Protein AF-A0A183D057-F1 (afdb_monomer_lite)

Sequence (69 aa):
LGRYSDPLDPIADLFEMQKLSCLMKKNALLFLGIPVGIDMVTFNAHRIYGRVRLPMLLEGLIFQFPLLY

Organism: NCBI:txid637853

Secondary structure (DSSP, 8-state):
--TTS----TTHHHHHHHHHHHHSPTT--------BSS-EE-TTS-EEB-TTHHHHHTTT---------

Structure (mmCIF, N/CA/C/O backbone):
data_AF-A0A183D057-F1
#
_entry.id   AF-A0A183D057-F1
#
loop_
_atom_site.group_PDB
_atom_site.id
_atom_site.type_symbol
_atom_site.label_atom_id
_atom_site.label_alt_id
_atom_site.label_comp_id
_atom_site.label_asym_id
_atom_site.label_entity_id
_atom_site.label_seq_id
_atom_site.pdbx_PDB_ins_code
_atom_site.Cartn_x
_atom_site.Cartn_y
_atom_site.Cartn_z
_atom_site.occupancy
_atom_site.B_iso_or_equiv
_atom_site.auth_seq_id
_atom_site.auth_comp_id
_atom_site.auth_asym_id
_atom_site.auth_atom_id
_atom_site.pdbx_PDB_model_num
ATOM 1 N N . LEU A 1 1 ? 10.670 -0.013 2.101 1.00 78.25 1 LEU A N 1
ATOM 2 C CA . LEU A 1 1 ? 10.604 0.405 0.678 1.00 78.25 1 LEU A CA 1
ATOM 3 C C . LEU A 1 1 ? 11.841 1.155 0.155 1.00 78.25 1 LEU A C 1
ATOM 5 O O . LEU A 1 1 ? 11.994 1.187 -1.060 1.00 78.25 1 LEU A O 1
ATOM 9 N N . GLY A 1 2 ? 12.730 1.699 0.989 1.00 85.19 2 GLY A N 1
ATOM 10 C CA . GLY A 1 2 ? 14.058 2.201 0.598 1.00 85.19 2 GLY A CA 1
ATOM 11 C C . GLY A 1 2 ? 14.161 3.700 0.312 1.00 85.19 2 GLY A C 1
ATOM 12 O O . GLY A 1 2 ? 15.268 4.229 0.253 1.00 85.19 2 GLY A O 1
ATOM 13 N N . ARG A 1 3 ? 13.037 4.414 0.168 1.00 86.75 3 ARG A N 1
ATOM 14 C CA . ARG A 1 3 ? 13.030 5.850 -0.169 1.00 86.75 3 ARG A CA 1
ATOM 15 C C . ARG A 1 3 ? 13.672 6.723 0.912 1.00 86.75 3 ARG A C 1
ATOM 17 O O . ARG A 1 3 ? 14.269 7.745 0.589 1.00 86.75 3 ARG A O 1
ATOM 24 N N . TYR A 1 4 ? 13.530 6.340 2.175 1.00 89.88 4 TYR A N 1
ATOM 25 C CA . TYR A 1 4 ? 13.971 7.115 3.334 1.00 89.88 4 TYR A CA 1
ATOM 26 C C . TYR A 1 4 ? 14.985 6.332 4.174 1.00 89.88 4 TYR A C 1
ATOM 28 O O . TYR A 1 4 ? 14.978 6.420 5.400 1.00 89.88 4 TYR A O 1
ATOM 36 N N . SER A 1 5 ? 15.840 5.539 3.516 1.00 87.81 5 SER A N 1
ATOM 37 C CA . SER A 1 5 ? 16.792 4.622 4.168 1.00 87.81 5 SER A CA 1
ATOM 38 C C . SER A 1 5 ? 16.126 3.537 5.024 1.00 87.81 5 SER A C 1
ATOM 40 O O . SER A 1 5 ? 16.765 2.901 5.859 1.00 87.81 5 SER A O 1
ATOM 42 N N . ASP A 1 6 ? 14.834 3.312 4.810 1.00 87.56 6 ASP A N 1
ATOM 43 C CA . ASP A 1 6 ? 14.070 2.230 5.400 1.00 87.56 6 ASP A CA 1
ATOM 44 C C . ASP A 1 6 ? 14.440 0.883 4.749 1.00 87.56 6 ASP A C 1
ATOM 46 O O . ASP A 1 6 ? 14.740 0.843 3.551 1.00 87.56 6 ASP A O 1
ATOM 50 N N . PRO A 1 7 ? 14.404 -0.240 5.494 1.00 89.88 7 PRO A N 1
ATOM 51 C CA . PRO A 1 7 ? 14.698 -1.554 4.938 1.00 89.88 7 PRO A CA 1
ATOM 52 C C . PRO A 1 7 ? 13.920 -1.850 3.648 1.00 89.88 7 PRO A C 1
ATOM 54 O O . PRO A 1 7 ? 12.737 -1.508 3.483 1.00 89.88 7 PRO A O 1
ATOM 57 N N . LEU A 1 8 ? 14.603 -2.494 2.702 1.00 89.44 8 LEU A N 1
ATOM 58 C CA . LEU A 1 8 ? 13.984 -2.964 1.472 1.00 89.44 8 LEU A CA 1
ATOM 59 C C . LEU A 1 8 ? 13.186 -4.230 1.767 1.00 89.44 8 LEU A C 1
ATOM 61 O O . LEU A 1 8 ? 13.746 -5.294 2.005 1.00 89.44 8 LEU A O 1
ATOM 65 N N . ASP A 1 9 ? 11.867 -4.091 1.711 1.00 92.44 9 ASP A N 1
ATOM 66 C CA . ASP A 1 9 ? 10.918 -5.187 1.835 1.00 92.44 9 ASP A CA 1
ATOM 67 C C . ASP A 1 9 ? 9.911 -5.100 0.668 1.00 92.44 9 ASP A C 1
ATOM 69 O O . ASP A 1 9 ? 9.227 -4.076 0.512 1.00 92.44 9 ASP A O 1
ATOM 73 N N . PRO A 1 10 ? 9.819 -6.139 -0.183 1.00 91.38 10 PRO A N 1
ATOM 74 C CA . PRO A 1 10 ? 8.891 -6.186 -1.305 1.00 91.38 10 PRO A CA 1
ATOM 75 C C . PRO A 1 10 ? 7.407 -6.120 -0.930 1.00 91.38 10 PRO A C 1
ATOM 77 O O . PRO A 1 10 ? 6.612 -5.832 -1.826 1.00 91.38 10 PRO A O 1
ATOM 80 N N . ILE A 1 11 ? 7.029 -6.395 0.320 1.00 94.50 11 ILE A N 1
ATOM 81 C CA . ILE A 1 11 ? 5.641 -6.482 0.802 1.00 94.50 11 ILE A CA 1
ATOM 82 C C . ILE A 1 11 ? 5.342 -5.579 2.007 1.00 94.50 11 ILE A C 1
ATOM 84 O O . ILE A 1 11 ? 4.234 -5.633 2.539 1.00 94.50 11 ILE A O 1
ATOM 88 N N . ALA A 1 12 ? 6.273 -4.701 2.394 1.00 93.81 12 ALA A N 1
ATOM 89 C CA . ALA A 1 12 ? 6.079 -3.777 3.515 1.00 93.81 12 ALA A CA 1
ATOM 90 C C . ALA A 1 12 ? 4.798 -2.935 3.409 1.00 93.81 12 ALA A C 1
ATOM 92 O O . ALA A 1 12 ? 4.119 -2.741 4.406 1.00 93.81 12 ALA A O 1
ATOM 93 N N . ASP A 1 13 ? 4.426 -2.475 2.213 1.00 94.00 13 ASP A N 1
ATOM 94 C CA . ASP A 1 13 ? 3.176 -1.740 1.976 1.00 94.00 13 ASP A CA 1
ATOM 95 C C . ASP A 1 13 ? 1.932 -2.526 2.417 1.00 94.00 13 ASP A C 1
ATOM 97 O O . ASP A 1 13 ? 1.035 -1.960 3.038 1.00 94.00 13 ASP A O 1
ATOM 101 N N . LEU A 1 14 ? 1.902 -3.834 2.153 1.00 95.69 14 LEU A N 1
ATOM 102 C CA . LEU A 1 14 ? 0.785 -4.698 2.534 1.00 95.69 14 LEU A CA 1
ATOM 103 C C . LEU A 1 14 ? 0.742 -4.901 4.052 1.00 95.69 14 LEU A C 1
ATOM 105 O O . LEU A 1 14 ? -0.320 -4.804 4.665 1.00 95.69 14 LEU A O 1
ATOM 109 N N . PHE A 1 15 ? 1.904 -5.120 4.674 1.00 94.75 15 PHE A N 1
ATOM 110 C CA . PHE A 1 15 ? 1.989 -5.261 6.126 1.00 94.75 15 PHE A CA 1
ATOM 111 C C . PHE A 1 15 ? 1.587 -3.987 6.862 1.00 94.75 15 PHE A C 1
ATOM 113 O O . PHE A 1 15 ? 0.873 -4.064 7.860 1.00 94.75 15 PHE A O 1
ATOM 120 N N . GLU A 1 16 ? 2.005 -2.816 6.382 1.00 93.88 16 GLU A N 1
ATOM 121 C CA . GLU A 1 16 ? 1.612 -1.553 7.004 1.00 93.88 16 GLU A CA 1
ATOM 122 C C . GLU A 1 16 ? 0.103 -1.307 6.878 1.00 93.88 16 GLU A C 1
ATOM 124 O O . GLU A 1 16 ? -0.527 -0.888 7.848 1.00 93.88 16 GLU A O 1
ATOM 129 N N . MET A 1 17 ? -0.518 -1.662 5.749 1.00 95.31 17 MET A N 1
ATOM 130 C CA . MET A 1 17 ? -1.978 -1.592 5.607 1.00 95.31 17 MET A CA 1
ATOM 131 C C . MET A 1 17 ? -2.718 -2.547 6.550 1.00 95.31 17 MET A C 1
ATOM 133 O O . MET A 1 17 ? -3.707 -2.153 7.169 1.00 95.31 17 MET A O 1
ATOM 137 N N . GLN A 1 18 ? -2.223 -3.774 6.729 1.00 93.88 18 GLN A N 1
ATOM 138 C CA . GLN A 1 18 ? -2.800 -4.715 7.694 1.00 93.88 18 GLN A CA 1
ATOM 139 C C . GLN A 1 18 ? -2.667 -4.209 9.137 1.00 93.88 18 GLN A C 1
ATOM 141 O O . GLN A 1 18 ? -3.626 -4.280 9.906 1.00 93.88 18 GLN A O 1
ATOM 146 N N . LYS A 1 19 ? -1.513 -3.637 9.507 1.00 94.69 19 LYS A N 1
ATOM 147 C CA . LYS A 1 19 ? -1.324 -3.011 10.826 1.00 94.69 19 LYS A CA 1
ATOM 148 C C . LYS A 1 19 ? -2.298 -1.859 11.041 1.00 94.69 19 LYS A C 1
ATOM 150 O O . LYS A 1 19 ? -2.906 -1.782 12.107 1.00 94.69 19 LYS A O 1
ATOM 155 N N . LEU A 1 20 ? -2.475 -0.992 10.040 1.00 93.94 20 LEU A N 1
ATOM 156 C CA . LEU A 1 20 ? -3.457 0.091 10.100 1.00 93.94 20 LEU A CA 1
ATOM 157 C C . LEU A 1 20 ? -4.863 -0.460 10.340 1.00 93.94 20 LEU A C 1
ATOM 159 O O . LEU A 1 20 ? -5.538 0.012 11.251 1.00 93.94 20 LEU A O 1
ATOM 163 N N . SER A 1 21 ? -5.265 -1.497 9.603 1.00 91.50 21 SER A N 1
ATOM 164 C CA . SER A 1 21 ? -6.568 -2.150 9.779 1.00 91.50 21 SER A CA 1
ATOM 165 C C . SER A 1 21 ? -6.778 -2.658 11.214 1.00 91.50 21 SER A C 1
ATOM 167 O O . SER A 1 21 ? -7.817 -2.396 11.817 1.00 91.50 21 SER A O 1
ATOM 169 N N . CYS A 1 22 ? -5.763 -3.280 11.825 1.00 92.31 22 CYS A N 1
ATOM 170 C CA . CYS A 1 22 ? -5.827 -3.740 13.219 1.00 92.31 22 CYS A CA 1
ATOM 171 C C . CYS A 1 22 ? -5.928 -2.602 14.250 1.00 92.31 22 CYS A C 1
ATOM 173 O O . CYS A 1 22 ? -6.511 -2.786 15.317 1.00 92.31 22 CYS A O 1
ATOM 175 N N . LEU A 1 23 ? -5.336 -1.440 13.964 1.00 94.25 23 LEU A N 1
ATOM 176 C CA . LEU A 1 23 ? -5.342 -0.279 14.862 1.00 94.25 23 LEU A CA 1
ATOM 177 C C . LEU A 1 23 ? -6.614 0.571 14.731 1.00 94.25 23 LEU A C 1
ATOM 179 O O . LEU A 1 23 ? -6.896 1.413 15.589 1.00 94.25 23 LEU A O 1
ATOM 183 N N . MET A 1 24 ? -7.381 0.381 13.660 1.00 93.38 24 MET A N 1
ATOM 184 C CA . MET A 1 24 ? -8.600 1.134 13.410 1.00 93.38 24 MET A CA 1
ATOM 185 C C . MET A 1 24 ? -9.711 0.747 14.391 1.00 93.38 24 MET A C 1
ATOM 187 O O . MET A 1 24 ? -9.968 -0.419 14.686 1.00 93.38 24 MET A O 1
ATOM 191 N N . LYS A 1 25 ? -10.436 1.761 14.875 1.00 94.44 25 LYS A N 1
ATOM 192 C CA . LYS A 1 25 ? -11.690 1.536 15.601 1.00 94.44 25 LYS A CA 1
ATOM 193 C C . LYS A 1 25 ? -12.726 0.942 14.649 1.00 94.44 25 LYS A C 1
ATOM 195 O O . LYS A 1 25 ? -12.708 1.204 13.446 1.00 94.44 25 LYS A O 1
ATOM 200 N N . LYS A 1 26 ? -13.693 0.211 15.206 1.00 90.62 26 LYS A N 1
ATOM 201 C CA . LYS A 1 26 ? -14.858 -0.257 14.448 1.00 90.62 26 LYS A CA 1
ATOM 202 C C . LYS A 1 26 ? -15.510 0.921 13.707 1.00 90.62 26 LYS A C 1
ATOM 204 O O . LYS A 1 26 ? -15.785 1.948 14.324 1.00 90.62 26 LYS A O 1
ATOM 209 N N . ASN A 1 27 ? -15.761 0.745 12.409 1.00 89.88 27 ASN A N 1
ATOM 210 C CA . ASN A 1 27 ? -16.338 1.746 11.500 1.00 89.88 27 ASN A CA 1
ATOM 211 C C . ASN A 1 27 ? -15.493 3.022 11.302 1.00 89.88 27 ASN A C 1
ATOM 213 O O . ASN A 1 27 ? -16.034 4.054 10.905 1.00 89.88 27 ASN A O 1
ATOM 217 N N . ALA A 1 28 ? -14.189 2.990 11.586 1.00 92.00 28 ALA A N 1
ATOM 218 C CA . ALA A 1 28 ? -13.311 4.100 11.237 1.00 92.00 28 ALA A CA 1
ATOM 219 C C . ALA A 1 28 ? -13.205 4.263 9.712 1.00 92.00 28 ALA A C 1
ATOM 221 O O . ALA A 1 28 ? -13.266 3.291 8.959 1.00 92.00 28 ALA A O 1
ATOM 222 N N . LEU A 1 29 ? -13.015 5.505 9.272 1.00 92.00 29 LEU A N 1
ATOM 223 C CA . LEU A 1 29 ? -12.795 5.841 7.870 1.00 92.00 29 LEU A CA 1
ATOM 224 C C . LEU A 1 29 ? -11.295 5.961 7.600 1.00 92.00 29 LEU A C 1
ATOM 226 O O . LEU A 1 29 ? -10.581 6.626 8.352 1.00 92.00 29 LEU A O 1
ATOM 230 N N . LEU A 1 30 ? -10.834 5.344 6.513 1.00 91.06 30 LEU A N 1
ATOM 231 C CA . LEU A 1 30 ? -9.476 5.489 5.998 1.00 91.06 30 LEU A CA 1
ATOM 232 C C . LEU A 1 30 ? -9.523 6.253 4.674 1.00 91.06 30 LEU A C 1
ATOM 234 O O . LEU A 1 30 ? -10.088 5.774 3.694 1.00 91.06 30 LEU A O 1
ATOM 238 N N . PHE A 1 31 ? -8.896 7.426 4.641 1.00 92.19 31 PHE A N 1
ATOM 239 C CA . PHE A 1 31 ? -8.680 8.181 3.410 1.00 92.19 31 PHE A CA 1
ATOM 240 C C . PHE A 1 31 ? -7.293 7.838 2.864 1.00 92.19 31 PHE A C 1
ATOM 242 O O . PHE A 1 31 ? -6.284 8.169 3.484 1.00 92.19 31 PHE A O 1
ATOM 249 N N . LEU A 1 32 ? -7.245 7.149 1.723 1.00 91.69 32 LEU A N 1
ATOM 250 C CA . LEU A 1 32 ? -6.011 6.620 1.140 1.00 91.69 32 LEU A CA 1
ATOM 251 C C . LEU A 1 32 ? -5.696 7.315 -0.191 1.00 91.69 32 LEU A C 1
ATOM 253 O O . LEU A 1 32 ? -6.459 7.205 -1.147 1.00 91.69 32 LEU A O 1
ATOM 257 N N . GLY A 1 33 ? -4.555 8.006 -0.258 1.00 93.12 33 GLY A N 1
ATOM 258 C CA . GLY A 1 33 ? -4.038 8.622 -1.483 1.00 93.12 33 GLY A CA 1
ATOM 259 C C . GLY A 1 33 ? -2.860 7.831 -2.041 1.00 93.12 33 GLY A C 1
ATOM 260 O O . GLY A 1 33 ? -1.778 7.854 -1.456 1.00 93.12 33 GLY A O 1
ATOM 261 N N . ILE A 1 34 ? -3.058 7.139 -3.166 1.00 93.75 34 ILE A N 1
ATOM 262 C CA . ILE A 1 34 ? -2.031 6.302 -3.803 1.00 93.75 34 ILE A CA 1
ATOM 263 C C . ILE A 1 34 ? -2.073 6.407 -5.336 1.00 93.75 34 ILE A C 1
ATOM 265 O O . ILE A 1 34 ? -3.140 6.643 -5.903 1.00 93.75 34 ILE A O 1
ATOM 269 N N . PRO A 1 35 ? -0.942 6.191 -6.031 1.00 95.56 35 PRO A N 1
ATOM 270 C CA . PRO A 1 35 ? -0.915 6.089 -7.488 1.00 95.56 35 PRO A CA 1
ATOM 271 C C . PRO A 1 35 ? -1.567 4.783 -7.961 1.00 95.56 35 PRO A C 1
ATOM 273 O O . PRO A 1 35 ? -1.156 3.698 -7.545 1.00 95.56 35 PRO A O 1
ATOM 276 N N . VAL A 1 36 ? -2.548 4.877 -8.859 1.00 95.38 36 VAL A N 1
ATOM 277 C CA . VAL A 1 36 ? -3.252 3.724 -9.447 1.00 95.38 36 VAL A CA 1
ATOM 278 C C . VAL A 1 36 ? -2.965 3.659 -10.947 1.00 95.38 36 VAL A C 1
ATOM 280 O O . VAL A 1 36 ? -2.950 4.689 -11.618 1.00 95.38 36 VAL A O 1
ATOM 283 N N . GLY A 1 37 ? -2.711 2.462 -11.481 1.00 96.00 37 GLY A N 1
ATOM 284 C CA . GLY A 1 37 ? -2.337 2.276 -12.886 1.00 96.00 37 GLY A CA 1
ATOM 285 C C . GLY A 1 37 ? -1.904 0.846 -13.204 1.00 96.00 37 GLY A C 1
ATOM 286 O O . GLY A 1 37 ? -2.520 -0.107 -12.742 1.00 96.00 37 GLY A O 1
ATOM 287 N N . ILE A 1 38 ? -0.851 0.681 -14.006 1.00 97.50 38 ILE A N 1
ATOM 288 C CA . ILE A 1 38 ? -0.219 -0.629 -14.222 1.00 97.50 38 ILE A CA 1
ATOM 289 C C . ILE A 1 38 ? 0.681 -0.925 -13.020 1.00 97.50 38 ILE A C 1
ATOM 291 O O . ILE A 1 38 ? 1.428 -0.045 -12.596 1.00 97.50 38 ILE A O 1
ATOM 295 N N . ASP A 1 39 ? 0.611 -2.145 -12.478 1.00 97.50 39 ASP A N 1
ATOM 296 C CA . ASP A 1 39 ? 1.437 -2.567 -11.343 1.00 97.50 39 ASP A CA 1
ATOM 297 C C . ASP A 1 39 ? 2.924 -2.305 -11.629 1.00 97.50 39 ASP A C 1
ATOM 299 O O . ASP A 1 39 ? 3.513 -2.905 -12.530 1.00 97.50 39 ASP A O 1
ATOM 303 N N . MET A 1 40 ? 3.534 -1.392 -10.870 1.00 96.06 40 MET A N 1
ATOM 304 C CA . MET A 1 40 ? 4.913 -0.964 -11.106 1.00 96.06 40 MET A CA 1
ATOM 305 C C . MET A 1 40 ? 5.597 -0.541 -9.810 1.00 96.06 40 MET A C 1
ATOM 307 O O . MET A 1 40 ? 5.003 0.097 -8.939 1.00 96.06 40 MET A O 1
ATOM 311 N N . VAL A 1 41 ? 6.887 -0.855 -9.704 1.00 93.25 41 VAL A N 1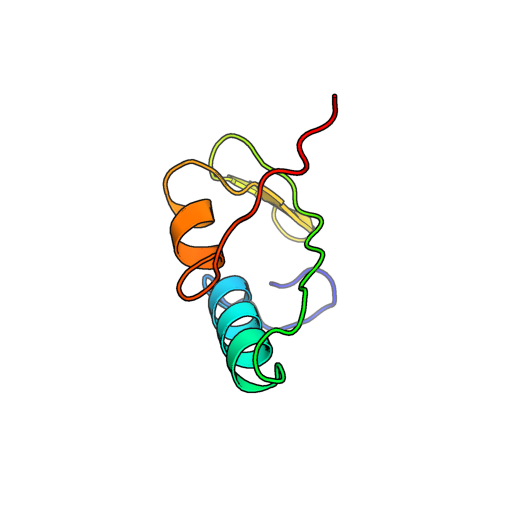
ATOM 312 C CA . VAL A 1 41 ? 7.764 -0.327 -8.658 1.00 93.25 41 VAL A CA 1
ATOM 313 C C . VAL A 1 41 ? 8.629 0.765 -9.268 1.00 93.25 41 VAL A C 1
ATOM 315 O O . VAL A 1 41 ? 9.429 0.495 -10.159 1.00 93.25 41 VAL A O 1
ATOM 318 N N . THR A 1 42 ? 8.498 1.992 -8.771 1.00 91.69 42 THR A N 1
ATOM 319 C CA . THR A 1 42 ? 9.458 3.061 -9.067 1.00 91.69 42 THR A CA 1
ATOM 320 C C . THR A 1 42 ? 10.527 3.031 -7.980 1.00 91.69 42 THR A C 1
ATOM 322 O O . THR A 1 42 ? 10.277 3.393 -6.827 1.00 91.69 42 THR A O 1
ATOM 325 N N . PHE A 1 43 ? 11.694 2.479 -8.321 1.00 87.44 43 PHE A N 1
ATOM 326 C CA . PHE A 1 43 ? 12.771 2.233 -7.361 1.00 87.44 43 PHE A CA 1
ATOM 327 C C . PHE A 1 43 ? 13.122 3.509 -6.579 1.00 87.44 43 PHE A C 1
ATOM 329 O O . PHE A 1 43 ? 13.257 4.581 -7.166 1.00 87.44 43 PHE A O 1
ATOM 336 N N . ASN A 1 44 ? 13.229 3.386 -5.252 1.00 85.88 44 ASN A N 1
ATOM 337 C CA . ASN A 1 44 ? 13.456 4.485 -4.302 1.00 85.88 44 ASN A CA 1
ATOM 338 C C . ASN A 1 44 ? 12.422 5.631 -4.324 1.00 85.88 44 ASN A C 1
ATOM 340 O O . ASN A 1 44 ? 12.687 6.704 -3.785 1.00 85.88 44 ASN A O 1
ATOM 344 N N . ALA A 1 45 ? 11.231 5.421 -4.892 1.00 88.81 45 ALA A N 1
ATOM 345 C CA . ALA A 1 45 ? 10.169 6.424 -4.918 1.00 88.81 45 ALA A CA 1
ATOM 346 C C . ALA A 1 45 ? 8.828 5.874 -4.401 1.00 88.81 45 ALA A C 1
ATOM 348 O O . ALA A 1 45 ? 8.550 5.936 -3.204 1.00 88.81 45 ALA A O 1
ATOM 349 N N . HIS A 1 46 ? 7.967 5.385 -5.289 1.00 91.56 46 HIS A N 1
ATOM 350 C CA . HIS A 1 46 ? 6.619 4.913 -4.968 1.00 91.56 46 HIS A CA 1
ATOM 351 C C . HIS A 1 46 ? 6.262 3.622 -5.718 1.00 91.56 46 HIS A C 1
ATOM 353 O O . HIS A 1 46 ? 6.988 3.146 -6.594 1.00 91.56 46 HIS A O 1
ATOM 359 N N . ARG A 1 47 ? 5.109 3.047 -5.387 1.00 94.25 47 ARG A N 1
ATOM 360 C CA . ARG A 1 47 ? 4.494 1.964 -6.157 1.00 94.25 47 ARG A CA 1
ATOM 361 C C . ARG A 1 47 ? 3.264 2.493 -6.873 1.00 94.25 47 ARG A C 1
ATOM 363 O O . ARG A 1 47 ? 2.546 3.323 -6.318 1.00 94.25 47 ARG A O 1
ATOM 370 N N . ILE A 1 48 ? 3.048 2.009 -8.086 1.00 96.75 48 ILE A N 1
ATOM 371 C CA . ILE A 1 48 ? 1.782 2.155 -8.793 1.00 96.75 48 ILE A CA 1
ATOM 372 C C . ILE A 1 48 ? 1.011 0.862 -8.564 1.00 96.75 48 ILE A C 1
ATOM 374 O O . ILE A 1 48 ? 1.524 -0.225 -8.840 1.00 96.75 48 ILE A O 1
ATOM 378 N N . TYR A 1 49 ? -0.190 0.987 -8.008 1.00 97.00 49 TYR A N 1
ATOM 379 C CA . TYR A 1 49 ? -1.044 -0.142 -7.668 1.00 97.00 49 TYR A CA 1
ATOM 380 C C . TYR A 1 49 ? -1.983 -0.426 -8.831 1.00 97.00 49 TYR A C 1
ATOM 382 O O . TYR A 1 49 ? -2.792 0.422 -9.210 1.00 97.00 49 TYR A O 1
ATOM 390 N N . GLY A 1 50 ? -1.852 -1.611 -9.411 1.00 96.81 50 GLY A N 1
ATOM 391 C CA . GLY A 1 50 ? -2.673 -2.052 -10.522 1.00 96.81 50 GLY A CA 1
ATOM 392 C C . GLY A 1 50 ? -3.563 -3.220 -10.158 1.00 96.81 50 GLY A C 1
ATOM 393 O O . GLY A 1 50 ? -3.917 -3.440 -8.999 1.00 96.81 50 GLY A O 1
ATOM 394 N N . ARG A 1 51 ? -3.963 -3.965 -11.187 1.00 97.00 51 ARG A N 1
ATOM 395 C CA . ARG A 1 51 ? -4.966 -5.025 -11.081 1.00 97.00 51 ARG A CA 1
ATOM 396 C C . ARG A 1 51 ? -4.577 -6.118 -10.087 1.00 97.00 51 ARG A C 1
ATOM 398 O O . ARG A 1 51 ? -5.470 -6.734 -9.514 1.00 97.00 51 ARG A O 1
ATOM 405 N N . VAL A 1 52 ? -3.283 -6.371 -9.901 1.00 96.69 52 VAL A N 1
ATOM 406 C CA . VAL A 1 52 ? -2.806 -7.418 -8.993 1.00 96.69 52 VAL A CA 1
ATOM 407 C C . VAL A 1 52 ? -2.597 -6.864 -7.594 1.00 96.69 52 VAL A C 1
ATOM 409 O O . VAL A 1 52 ? -3.100 -7.438 -6.634 1.00 96.69 52 VAL A O 1
ATOM 412 N N . ARG A 1 53 ? -1.870 -5.752 -7.447 1.00 96.56 53 ARG A N 1
ATOM 413 C CA . ARG A 1 53 ? -1.431 -5.313 -6.120 1.00 96.56 53 ARG A CA 1
ATOM 414 C C . ARG A 1 53 ? -2.449 -4.453 -5.385 1.00 96.56 53 ARG A C 1
ATOM 416 O O . ARG A 1 53 ? -2.473 -4.492 -4.159 1.00 96.56 53 ARG A O 1
ATOM 423 N N . LEU A 1 54 ? -3.301 -3.712 -6.095 1.00 95.75 54 LEU A N 1
ATOM 424 C CA . LEU A 1 54 ? -4.362 -2.917 -5.471 1.00 95.75 54 LEU A CA 1
ATOM 425 C C . LEU A 1 54 ? -5.326 -3.760 -4.614 1.00 95.75 54 LEU A C 1
ATOM 427 O O . LEU A 1 54 ? -5.540 -3.381 -3.464 1.00 95.75 54 LEU A O 1
ATOM 431 N N . PRO A 1 55 ? -5.882 -4.899 -5.086 1.00 95.25 55 PRO A N 1
ATOM 432 C CA . PRO A 1 55 ? -6.759 -5.711 -4.242 1.00 95.25 55 PRO A CA 1
ATOM 433 C C . PRO A 1 55 ? -6.031 -6.316 -3.036 1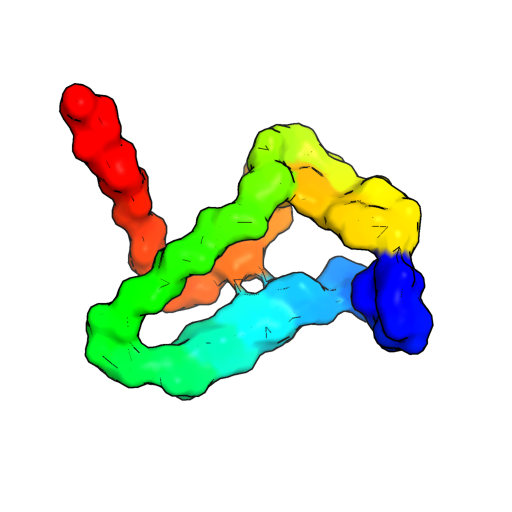.00 95.25 55 PRO A C 1
ATOM 435 O O . PRO A 1 55 ? -6.640 -6.444 -1.982 1.00 95.25 55 PRO A O 1
ATOM 438 N N . MET A 1 56 ? -4.733 -6.628 -3.153 1.00 96.50 56 MET A N 1
ATOM 439 C CA . MET A 1 56 ? -3.927 -7.087 -2.011 1.00 96.50 56 MET A CA 1
ATOM 440 C C . MET A 1 56 ? -3.751 -5.981 -0.963 1.00 96.50 56 MET A C 1
ATOM 442 O O . MET A 1 56 ? -3.809 -6.242 0.232 1.00 96.50 56 MET A O 1
ATOM 446 N N . LEU A 1 57 ? -3.538 -4.737 -1.402 1.00 95.62 57 LEU A N 1
ATOM 447 C CA . LEU A 1 57 ? -3.365 -3.588 -0.509 1.00 95.62 57 LEU A CA 1
ATOM 448 C C . LEU A 1 57 ? -4.647 -3.259 0.273 1.00 95.62 57 LEU A C 1
ATOM 450 O O . LEU A 1 57 ? -4.577 -2.809 1.414 1.00 95.62 57 LEU A O 1
ATOM 454 N N . LEU A 1 58 ? -5.809 -3.458 -0.353 1.00 93.56 58 LEU A N 1
ATOM 455 C CA . LEU A 1 58 ? -7.128 -3.153 0.211 1.00 93.56 58 LEU A CA 1
ATOM 456 C C . LEU A 1 58 ? -7.774 -4.348 0.931 1.00 93.56 58 LEU A C 1
ATOM 458 O O . LEU A 1 58 ? -8.947 -4.279 1.302 1.00 93.56 58 LEU A O 1
ATOM 462 N N . GLU A 1 59 ? -7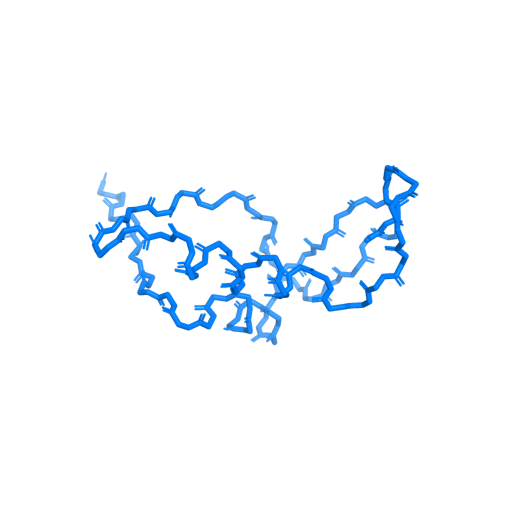.041 -5.444 1.118 1.00 92.75 59 GLU A N 1
ATOM 463 C CA . GLU A 1 59 ? -7.560 -6.647 1.758 1.00 92.75 59 GLU A CA 1
ATOM 464 C C . GLU A 1 59 ? -8.106 -6.341 3.166 1.00 92.75 59 GLU A C 1
ATOM 466 O O . GLU A 1 59 ? -7.451 -5.709 3.995 1.00 92.75 59 GLU A O 1
ATOM 471 N N . GLY A 1 60 ? -9.342 -6.775 3.431 1.00 88.50 60 GLY A N 1
ATOM 472 C CA . GLY A 1 60 ? -10.022 -6.544 4.710 1.00 88.50 60 GLY A CA 1
ATOM 473 C C . GLY A 1 60 ? -10.639 -5.151 4.884 1.00 88.50 60 GLY A C 1
ATOM 474 O O . GLY A 1 60 ? -11.227 -4.889 5.933 1.00 88.50 60 GLY A O 1
ATOM 475 N N . LEU A 1 61 ? -10.562 -4.272 3.879 1.00 90.19 61 LEU A N 1
ATOM 476 C CA . LEU A 1 61 ? -11.206 -2.958 3.889 1.00 90.19 61 LEU A CA 1
ATOM 477 C C . LEU A 1 61 ? -12.448 -2.942 2.990 1.00 90.19 61 LEU A C 1
ATOM 479 O O . LEU A 1 61 ? -12.468 -3.518 1.903 1.00 90.19 61 LEU A O 1
ATOM 483 N N . ILE A 1 62 ? -13.492 -2.235 3.427 1.00 88.19 62 ILE A N 1
ATOM 484 C CA . ILE A 1 62 ? -14.660 -1.950 2.587 1.00 88.19 62 ILE A CA 1
ATOM 485 C C . ILE A 1 62 ? -14.350 -0.694 1.777 1.00 88.19 62 ILE A C 1
ATOM 487 O O . ILE A 1 62 ? -14.182 0.391 2.335 1.00 88.19 62 ILE A O 1
ATOM 491 N N . PHE A 1 63 ? -14.264 -0.846 0.458 1.00 81.31 63 PHE A N 1
ATOM 492 C CA . PHE A 1 63 ? -14.013 0.267 -0.447 1.00 81.31 63 PHE A CA 1
ATOM 493 C C . PHE A 1 63 ? -15.319 0.969 -0.815 1.00 81.31 63 PHE A C 1
ATOM 495 O O . PHE A 1 63 ? -16.257 0.341 -1.309 1.00 81.31 63 PHE A O 1
ATOM 502 N N . GLN A 1 64 ? -15.362 2.282 -0.608 1.00 79.25 64 GLN A N 1
ATOM 503 C CA . GLN A 1 64 ? -16.475 3.122 -1.019 1.00 79.25 64 GLN A CA 1
ATOM 504 C C . GLN A 1 64 ? -15.964 4.119 -2.055 1.00 79.25 64 GLN A C 1
ATOM 506 O O . GLN A 1 64 ? -15.085 4.930 -1.765 1.00 79.25 64 GLN A O 1
ATOM 511 N N . PHE A 1 65 ? -16.508 4.059 -3.273 1.00 69.56 65 PHE A N 1
ATOM 512 C CA . PHE A 1 65 ? -16.290 5.129 -4.239 1.00 69.56 65 PHE A CA 1
ATOM 513 C C . PHE A 1 65 ? -16.888 6.414 -3.659 1.00 69.56 65 PHE A C 1
ATOM 515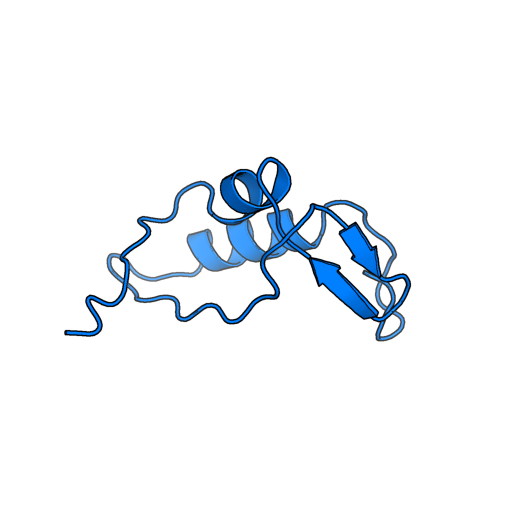 O O . PHE A 1 65 ? -18.054 6.392 -3.244 1.00 69.56 65 PHE A O 1
ATOM 522 N N . PRO A 1 66 ? -16.160 7.544 -3.645 1.00 61.31 66 PRO A N 1
ATOM 523 C CA . PRO A 1 66 ? -16.842 8.815 -3.559 1.00 61.31 66 PRO A CA 1
ATOM 524 C C . PRO A 1 66 ? -17.718 8.890 -4.811 1.00 61.31 66 PRO A C 1
ATOM 526 O O . PRO A 1 66 ? -17.212 8.946 -5.932 1.00 61.31 66 PRO A O 1
ATOM 529 N N . LEU A 1 67 ? -19.035 8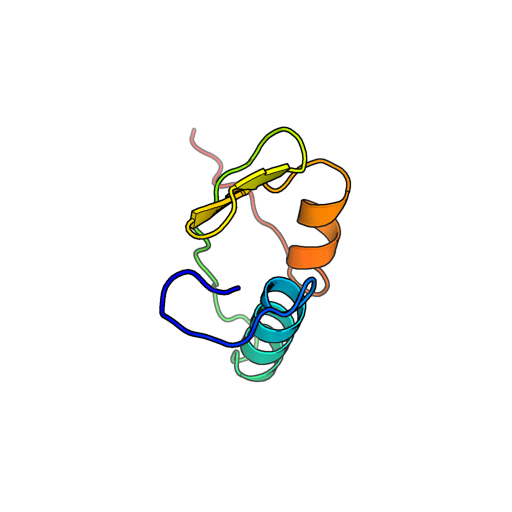.808 -4.622 1.00 52.81 67 LEU A N 1
ATOM 530 C CA . LEU A 1 67 ? -19.994 9.250 -5.623 1.00 52.81 67 LEU A CA 1
ATOM 531 C C . LEU A 1 67 ? -19.760 10.755 -5.780 1.00 52.81 67 LEU A C 1
ATOM 533 O O . LEU A 1 67 ? -20.364 11.566 -5.084 1.00 52.81 67 LEU A O 1
ATOM 537 N N . LEU A 1 68 ? -18.793 11.116 -6.619 1.00 52.09 68 LEU A N 1
ATOM 538 C CA . LEU A 1 68 ? -18.683 12.457 -7.162 1.00 52.09 68 LEU A CA 1
ATOM 539 C C . LEU A 1 68 ? -19.822 12.562 -8.179 1.00 52.09 68 LEU A C 1
ATOM 541 O O . LEU A 1 68 ? -19.664 12.161 -9.332 1.00 52.09 68 LEU A O 1
ATOM 545 N N . TYR A 1 69 ? -20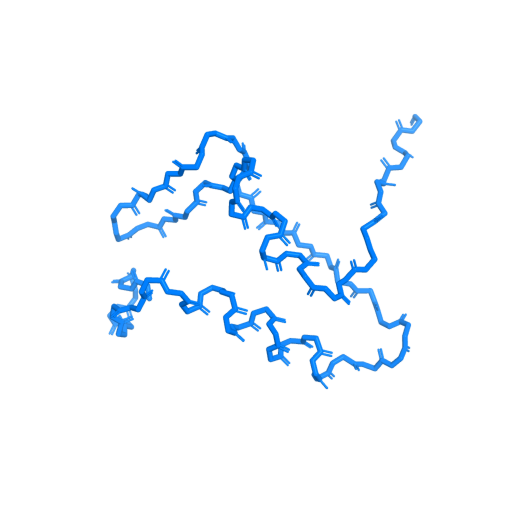.994 12.963 -7.683 1.00 40.19 69 TYR A N 1
ATOM 546 C CA . TYR A 1 69 ? -22.052 13.545 -8.504 1.00 40.19 69 TYR A CA 1
ATOM 547 C C . TYR A 1 69 ? -21.611 14.928 -8.982 1.00 40.19 69 TYR A C 1
ATOM 549 O O . TYR A 1 69 ? -20.980 15.646 -8.169 1.00 40.19 69 TYR A O 1
#

InterPro domains:
  IPR004951 Protein of unknown function DUF268, Caenorhabditis species [PF03269] (1-61)

pLDDT: mean 89.56, std 10.74, range [40.19, 97.5]

Foldseek 3Di:
DCLVPDDDDPCVLLVVLVVVVVVDDVPDDDDDDAAEDPFDDPPSPHTHAYPPRVCSNCPPHDDDDPPPD

Radius of gyration: 13.31 Å; chains: 1; bounding box: 39×21×30 Å